Protein AF-A0A562QE93-F1 (afdb_monomer_lite)

Structure (mmCIF, N/CA/C/O backbone):
data_AF-A0A562QE93-F1
#
_entry.id   AF-A0A562QE93-F1
#
loop_
_atom_site.group_PDB
_atom_site.id
_atom_site.type_symbol
_atom_site.label_atom_id
_atom_site.label_alt_id
_atom_site.label_comp_id
_atom_site.label_asym_id
_atom_site.label_entity_id
_atom_site.label_seq_id
_atom_site.pdbx_PDB_ins_code
_atom_site.Cartn_x
_atom_site.Cartn_y
_atom_site.Cartn_z
_atom_site.occupancy
_atom_site.B_iso_or_equiv
_atom_site.auth_seq_id
_atom_site.auth_comp_id
_atom_site.auth_asym_id
_atom_site.auth_atom_id
_atom_site.pdbx_PDB_model_num
ATOM 1 N N . MET A 1 1 ? -1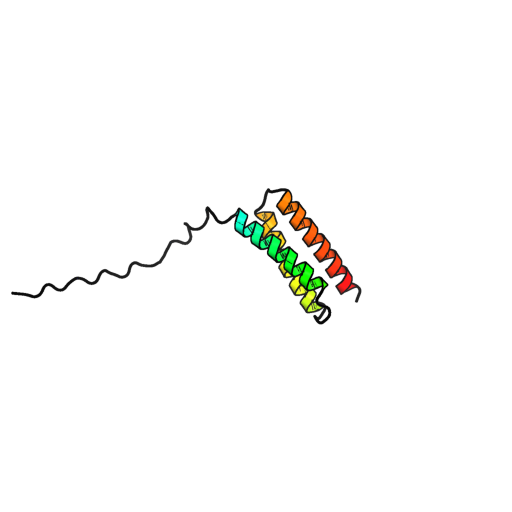.659 -67.181 -36.966 1.00 45.09 1 MET A N 1
ATOM 2 C CA . MET A 1 1 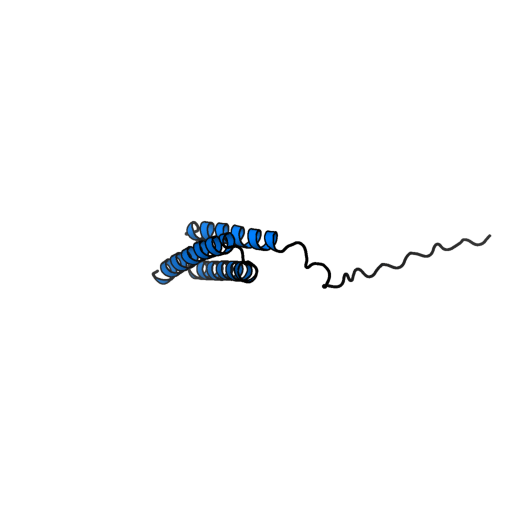? -2.017 -65.756 -36.818 1.00 45.09 1 MET A CA 1
ATOM 3 C C . MET A 1 1 ? -2.003 -65.460 -35.334 1.00 45.09 1 MET A C 1
ATOM 5 O O . MET A 1 1 ? -2.899 -65.918 -34.640 1.00 45.09 1 MET A O 1
ATOM 9 N N . GLU A 1 2 ? -0.956 -64.809 -34.845 1.00 50.53 2 GLU A N 1
ATOM 10 C CA . GLU A 1 2 ? -0.849 -64.394 -33.441 1.00 50.53 2 GLU A CA 1
ATOM 11 C C . GLU A 1 2 ? -1.250 -62.914 -33.335 1.00 50.53 2 GLU A C 1
ATOM 13 O O . GLU A 1 2 ? -0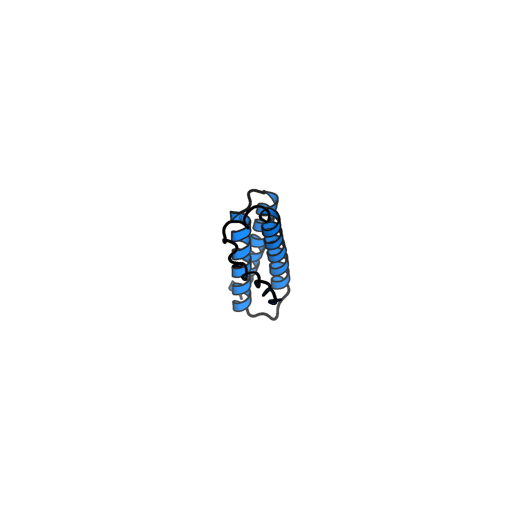.897 -62.138 -34.230 1.00 50.53 2 GLU A O 1
ATOM 18 N N . PRO A 1 3 ? -2.008 -62.496 -32.308 1.00 48.91 3 PRO A N 1
ATOM 19 C CA . PRO A 1 3 ? -2.380 -61.098 -32.152 1.00 48.91 3 PRO A CA 1
ATOM 20 C C . PRO A 1 3 ? -1.192 -60.307 -31.592 1.00 48.91 3 PRO A C 1
ATOM 22 O O . PRO A 1 3 ? -0.638 -60.651 -30.548 1.00 48.91 3 PRO A O 1
ATOM 25 N N . GLN A 1 4 ? -0.800 -59.230 -32.276 1.00 54.19 4 GLN A N 1
ATOM 26 C CA . GLN A 1 4 ? 0.211 -58.310 -31.761 1.00 54.19 4 GLN A CA 1
ATOM 27 C C . GLN A 1 4 ? -0.369 -57.495 -30.597 1.00 54.19 4 GLN A C 1
ATOM 29 O O . GLN A 1 4 ? -1.309 -56.720 -30.769 1.00 54.19 4 GLN A O 1
ATOM 34 N N . LEU A 1 5 ? 0.194 -57.684 -29.403 1.00 52.81 5 LEU A N 1
ATOM 35 C CA . LEU A 1 5 ? -0.048 -56.840 -28.235 1.00 52.81 5 LEU A CA 1
ATOM 36 C C . LEU A 1 5 ? 0.573 -55.462 -28.487 1.00 52.81 5 LEU A C 1
ATOM 38 O O . LEU A 1 5 ? 1.791 -55.303 -28.437 1.00 52.81 5 LEU A O 1
ATOM 42 N N . ASN A 1 6 ? -0.270 -54.463 -28.752 1.00 54.44 6 ASN A N 1
ATOM 43 C CA . ASN A 1 6 ? 0.151 -53.064 -28.779 1.00 54.44 6 ASN A CA 1
ATOM 44 C C . ASN A 1 6 ? 0.740 -52.689 -27.412 1.00 54.44 6 ASN A C 1
ATOM 46 O O . ASN A 1 6 ? 0.036 -52.689 -26.401 1.00 54.44 6 ASN A O 1
ATOM 50 N N . ALA A 1 7 ? 2.033 -52.367 -27.387 1.00 55.53 7 ALA A N 1
ATOM 51 C CA . ALA A 1 7 ? 2.706 -51.865 -26.201 1.00 55.53 7 ALA A CA 1
ATOM 52 C C . ALA A 1 7 ? 2.067 -50.537 -25.762 1.00 55.53 7 ALA A C 1
ATOM 54 O O . ALA A 1 7 ? 2.008 -49.573 -26.526 1.00 55.53 7 ALA A O 1
ATOM 55 N N . ILE A 1 8 ? 1.580 -50.495 -24.522 1.00 60.06 8 ILE A N 1
ATOM 56 C CA . ILE A 1 8 ? 1.078 -49.278 -23.882 1.00 60.06 8 ILE A CA 1
ATOM 57 C C . ILE A 1 8 ? 2.275 -48.329 -23.703 1.00 60.06 8 ILE A C 1
ATOM 59 O O . ILE A 1 8 ? 3.268 -48.738 -23.095 1.00 60.06 8 ILE A O 1
ATOM 63 N N . PRO A 1 9 ? 2.235 -47.082 -24.209 1.00 57.38 9 PRO A N 1
ATOM 64 C CA . PRO A 1 9 ? 3.318 -46.139 -23.978 1.00 57.38 9 PRO A CA 1
ATOM 65 C C . PRO A 1 9 ? 3.416 -45.836 -22.479 1.00 57.38 9 PRO A C 1
ATOM 67 O O . PRO A 1 9 ? 2.425 -45.486 -21.838 1.00 57.38 9 PRO A O 1
ATOM 70 N N . ALA A 1 10 ? 4.618 -45.998 -21.922 1.00 60.69 10 ALA A N 1
ATOM 71 C CA . ALA A 1 10 ? 4.897 -45.723 -20.519 1.00 60.69 10 ALA A CA 1
ATOM 72 C C . ALA A 1 10 ? 4.469 -44.286 -20.149 1.00 60.69 10 ALA A C 1
ATOM 74 O O . ALA A 1 10 ? 4.696 -43.361 -20.941 1.00 60.69 10 ALA A O 1
ATOM 75 N N . PRO A 1 11 ? 3.871 -44.063 -18.963 1.00 55.19 11 PRO A N 1
ATOM 76 C CA . PRO A 1 11 ? 3.535 -42.720 -18.515 1.00 55.19 11 PRO A CA 1
ATOM 77 C C . PRO A 1 11 ? 4.830 -41.916 -18.379 1.00 55.19 11 PRO A C 1
ATOM 79 O O . PRO A 1 11 ? 5.736 -42.290 -17.632 1.00 55.19 11 PRO A O 1
ATOM 82 N N . ARG A 1 12 ? 4.940 -40.821 -19.138 1.00 61.81 12 ARG A N 1
ATOM 83 C CA . ARG A 1 12 ? 6.062 -39.889 -19.000 1.00 61.81 12 ARG A CA 1
ATOM 84 C C . ARG A 1 12 ? 6.079 -39.375 -17.556 1.00 61.81 12 ARG A C 1
ATOM 86 O O . ARG A 1 12 ? 5.025 -38.956 -17.072 1.00 61.81 12 ARG A O 1
ATOM 93 N N . PRO A 1 13 ? 7.225 -39.375 -16.859 1.00 53.28 13 PRO A N 1
ATOM 94 C CA . PRO A 1 13 ? 7.308 -38.717 -15.567 1.00 53.28 13 PRO A CA 1
ATOM 95 C C . PRO A 1 13 ? 7.099 -37.213 -15.781 1.00 53.28 13 PRO A C 1
ATOM 97 O O . PRO A 1 13 ? 7.926 -36.548 -16.397 1.00 53.28 13 PRO A O 1
ATOM 100 N N . PHE A 1 14 ? 5.991 -36.673 -15.268 1.00 52.09 14 PHE A N 1
ATOM 101 C CA . PHE A 1 14 ? 5.695 -35.233 -15.198 1.00 52.09 14 PHE A CA 1
ATOM 102 C C . PHE A 1 14 ? 6.556 -34.520 -14.141 1.00 52.09 14 PHE A C 1
ATOM 104 O O . PHE A 1 14 ? 6.098 -33.608 -13.459 1.00 52.09 14 PHE A O 1
ATOM 111 N N . TYR A 1 15 ? 7.810 -34.933 -13.976 1.00 54.44 15 TYR A N 1
ATOM 112 C CA . TYR A 1 15 ? 8.773 -34.140 -13.229 1.00 54.44 15 TYR A CA 1
ATOM 113 C C . TYR A 1 15 ? 9.438 -33.190 -14.211 1.00 54.44 15 TYR A C 1
ATOM 115 O O . TYR A 1 15 ? 10.549 -33.419 -14.681 1.00 54.44 15 TYR A O 1
ATOM 123 N N . SER A 1 16 ? 8.716 -32.120 -14.539 1.00 49.78 16 SER A N 1
ATOM 124 C CA . SER A 1 16 ? 9.361 -30.906 -15.019 1.00 49.78 16 SER A CA 1
ATOM 125 C C . SER A 1 16 ? 10.326 -30.461 -13.923 1.00 49.78 16 SER A C 1
ATOM 127 O O . SER A 1 16 ? 9.912 -30.214 -12.788 1.00 49.78 16 SER A O 1
ATOM 129 N N . SER A 1 17 ? 11.620 -30.424 -14.237 1.00 44.75 17 SER A N 1
ATOM 130 C CA . SER A 1 17 ? 12.637 -29.852 -13.357 1.00 44.75 17 SER A CA 1
ATOM 131 C C . SER A 1 17 ? 12.195 -28.449 -12.905 1.00 44.75 17 SER A C 1
ATOM 133 O O . SER A 1 17 ? 11.753 -27.670 -13.751 1.00 44.75 17 SER A O 1
ATOM 135 N N . PRO A 1 18 ? 12.359 -28.062 -11.623 1.00 53.50 18 PRO A N 1
ATOM 136 C CA . PRO A 1 18 ? 12.005 -26.721 -11.126 1.00 53.50 18 PRO A CA 1
ATOM 137 C C . PRO A 1 18 ? 12.810 -25.563 -11.751 1.00 53.50 18 PRO A C 1
ATOM 139 O O . PRO A 1 18 ? 12.718 -24.426 -11.300 1.00 53.50 18 PRO A O 1
ATOM 142 N N . SER A 1 19 ? 13.656 -25.852 -12.738 1.00 51.53 19 SER A N 1
ATOM 143 C CA . SER A 1 19 ? 14.738 -24.991 -13.206 1.00 51.53 19 SER A CA 1
ATOM 144 C C . SER A 1 19 ? 14.416 -24.218 -14.490 1.00 51.53 19 SER A C 1
ATOM 146 O O . SER A 1 19 ? 15.230 -23.396 -14.889 1.00 51.53 19 SER A O 1
ATOM 148 N N . GLU A 1 2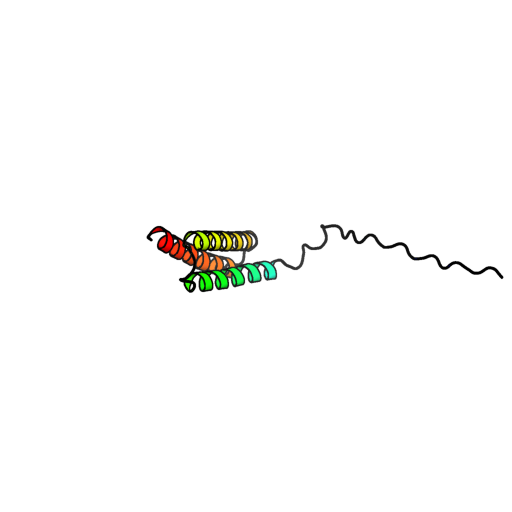0 ? 13.264 -24.448 -15.134 1.00 47.62 20 GLU A N 1
ATOM 149 C CA . GLU A 1 20 ? 12.946 -23.865 -16.457 1.00 47.62 20 GLU A CA 1
ATOM 150 C C . GLU A 1 20 ? 11.793 -22.838 -16.470 1.00 47.62 20 GLU A C 1
ATOM 152 O O . GLU A 1 20 ? 11.427 -22.352 -17.534 1.00 47.62 20 GLU A O 1
ATOM 157 N N . ILE A 1 21 ? 11.248 -22.427 -15.315 1.00 52.97 21 ILE A N 1
ATOM 158 C CA . ILE A 1 21 ? 10.175 -21.404 -15.237 1.00 52.97 21 ILE A CA 1
ATOM 159 C C . ILE A 1 21 ? 10.682 -20.122 -14.558 1.00 52.97 21 ILE A C 1
ATOM 161 O O . ILE A 1 21 ? 10.063 -19.582 -13.651 1.00 52.97 21 ILE A O 1
ATOM 165 N N . TYR A 1 22 ? 11.851 -19.633 -14.957 1.00 52.56 22 TYR A N 1
ATOM 166 C CA . TYR A 1 22 ? 12.356 -18.339 -14.489 1.00 52.56 22 TYR A CA 1
ATOM 167 C C . TYR A 1 22 ? 12.984 -17.575 -15.641 1.00 52.56 22 TYR A C 1
ATOM 169 O O . TYR A 1 22 ? 14.188 -17.339 -15.645 1.00 52.56 22 TYR A O 1
ATOM 177 N N . SER A 1 23 ? 12.189 -17.187 -16.640 1.00 48.56 23 SER A N 1
ATOM 178 C CA . SER A 1 23 ? 12.702 -16.170 -17.561 1.00 48.56 23 SER A CA 1
ATOM 179 C C . SER A 1 23 ? 11.691 -15.237 -18.227 1.00 48.56 23 SER A C 1
ATOM 181 O O . SER A 1 23 ? 12.146 -14.394 -18.990 1.00 48.56 23 SER A O 1
ATOM 183 N N . ASP A 1 24 ? 10.385 -15.293 -17.921 1.00 45.38 24 ASP A N 1
ATOM 184 C CA . ASP A 1 24 ? 9.411 -14.400 -18.590 1.00 45.38 24 ASP A CA 1
ATOM 185 C C . ASP A 1 24 ? 8.253 -13.870 -17.708 1.00 45.38 24 ASP A C 1
ATOM 187 O O . ASP A 1 24 ? 7.231 -13.425 -18.213 1.00 45.38 24 ASP A O 1
ATOM 191 N N . GLU A 1 25 ? 8.387 -13.886 -16.371 1.00 50.03 25 GLU A N 1
ATOM 192 C CA . GLU A 1 25 ? 7.323 -13.423 -15.443 1.00 50.03 25 GLU A CA 1
ATOM 193 C C . GLU A 1 25 ? 7.689 -12.183 -14.593 1.00 50.03 25 GLU A C 1
ATOM 195 O O . GLU A 1 25 ? 6.883 -11.706 -13.796 1.00 50.03 25 GLU A O 1
ATOM 200 N N . SER A 1 26 ? 8.895 -11.625 -14.729 1.00 58.66 26 SER A N 1
ATOM 201 C CA . SER A 1 26 ? 9.433 -10.648 -13.758 1.00 58.66 26 SER A CA 1
ATOM 202 C C . SER A 1 26 ? 8.689 -9.294 -13.686 1.00 58.66 26 SER A C 1
ATOM 204 O O . SER A 1 26 ? 8.259 -8.917 -12.590 1.00 58.66 26 SER A O 1
ATOM 206 N N . PRO A 1 27 ? 8.468 -8.555 -14.793 1.00 61.94 27 PRO A N 1
ATOM 207 C CA . PRO A 1 27 ? 7.831 -7.239 -14.715 1.00 61.94 27 PRO A CA 1
ATOM 208 C C . PRO A 1 27 ? 6.337 -7.339 -14.389 1.00 61.94 27 PRO A C 1
ATOM 210 O O . PRO A 1 27 ? 5.806 -6.507 -13.651 1.00 61.94 27 PRO A O 1
ATOM 213 N N . ASP A 1 28 ? 5.670 -8.383 -14.881 1.00 83.62 28 ASP A N 1
ATOM 214 C CA . ASP A 1 28 ? 4.244 -8.600 -14.651 1.00 83.62 28 ASP A CA 1
ATOM 215 C C . ASP A 1 28 ? 3.949 -8.966 -13.186 1.00 83.62 28 ASP A C 1
ATOM 217 O O . ASP A 1 28 ? 3.008 -8.448 -12.582 1.00 83.62 28 ASP A O 1
ATOM 221 N N . VAL A 1 29 ? 4.800 -9.779 -12.549 1.00 89.06 29 VAL A N 1
ATOM 222 C CA . VAL A 1 29 ? 4.660 -10.098 -11.119 1.00 89.06 29 VAL A CA 1
ATOM 223 C C . VAL A 1 29 ? 4.845 -8.855 -10.244 1.00 89.06 29 VAL A C 1
ATOM 225 O O . VAL A 1 29 ? 4.060 -8.644 -9.316 1.00 89.06 29 VAL A O 1
ATOM 228 N N . ILE A 1 30 ? 5.829 -7.998 -10.540 1.00 92.62 30 ILE A N 1
ATOM 229 C CA . ILE A 1 30 ? 6.053 -6.748 -9.792 1.00 92.62 30 ILE A CA 1
ATOM 230 C C . ILE A 1 30 ? 4.833 -5.828 -9.916 1.00 92.62 30 ILE A C 1
ATOM 232 O O . ILE A 1 30 ? 4.322 -5.334 -8.908 1.00 92.62 30 ILE A O 1
ATOM 236 N N . GLN A 1 31 ? 4.319 -5.651 -11.134 1.00 93.38 31 GLN A N 1
ATOM 237 C CA . GLN A 1 31 ? 3.125 -4.849 -11.402 1.00 93.38 31 GLN A CA 1
ATOM 238 C C . GLN A 1 31 ? 1.892 -5.375 -10.658 1.00 93.38 31 GLN A C 1
ATOM 240 O O . GLN A 1 31 ? 1.163 -4.597 -10.030 1.00 93.38 31 GLN A O 1
ATOM 245 N N . ARG A 1 32 ? 1.682 -6.698 -10.658 1.00 93.56 32 ARG A N 1
ATOM 246 C CA . ARG A 1 32 ? 0.598 -7.350 -9.911 1.00 93.56 32 ARG A CA 1
ATOM 247 C C . ARG A 1 32 ? 0.729 -7.136 -8.403 1.00 93.56 32 ARG A C 1
ATOM 249 O O . ARG A 1 32 ? -0.269 -6.832 -7.749 1.00 93.56 32 ARG A O 1
ATOM 256 N N . LEU A 1 33 ? 1.935 -7.263 -7.844 1.00 95.12 33 LEU A N 1
ATOM 257 C CA . LEU A 1 33 ? 2.179 -7.045 -6.415 1.00 95.12 33 LEU A CA 1
ATOM 258 C C . LEU A 1 33 ? 1.901 -5.597 -6.007 1.00 95.12 33 LEU A C 1
ATOM 260 O O . LEU A 1 33 ? 1.186 -5.384 -5.031 1.00 95.12 33 LEU A O 1
ATOM 264 N N . LEU A 1 34 ? 2.403 -4.618 -6.765 1.00 96.25 34 LEU A N 1
ATOM 265 C CA . LEU A 1 34 ? 2.178 -3.198 -6.480 1.00 96.25 34 LEU A CA 1
ATOM 266 C C . LEU A 1 34 ? 0.694 -2.838 -6.552 1.00 96.25 34 LEU A C 1
ATOM 268 O O . LEU A 1 34 ? 0.150 -2.302 -5.591 1.00 96.25 34 LEU A O 1
ATOM 272 N N . SER A 1 35 ? 0.016 -3.220 -7.635 1.00 96.50 35 SER A N 1
ATOM 273 C CA . SER A 1 35 ? -1.405 -2.900 -7.836 1.00 96.50 35 SER A CA 1
ATOM 274 C C . SER A 1 35 ? -2.291 -3.526 -6.753 1.00 96.50 35 SER A C 1
ATOM 276 O O . SER A 1 35 ? -3.250 -2.921 -6.266 1.00 96.50 35 SER A O 1
ATOM 278 N N . ARG A 1 36 ? -1.946 -4.742 -6.314 1.00 96.81 36 ARG A N 1
ATOM 279 C CA . ARG A 1 36 ? -2.649 -5.422 -5.225 1.00 96.81 36 ARG A CA 1
ATOM 280 C C . ARG A 1 36 ? -2.357 -4.781 -3.864 1.00 96.81 36 ARG A C 1
ATOM 282 O O . ARG A 1 36 ? -3.263 -4.718 -3.038 1.00 96.81 36 ARG A O 1
ATOM 289 N N . SER A 1 37 ? -1.137 -4.302 -3.621 1.00 97.88 37 SER A N 1
ATOM 290 C CA . SER A 1 37 ? -0.798 -3.541 -2.411 1.00 97.88 37 SER A CA 1
ATOM 291 C C . SER A 1 37 ? -1.555 -2.213 -2.342 1.00 97.88 37 SER A C 1
ATOM 293 O O . SER A 1 37 ? -2.122 -1.904 -1.298 1.00 97.88 37 SER A O 1
ATOM 295 N N . GLU A 1 38 ? -1.625 -1.477 -3.454 1.00 97.81 38 GLU A N 1
ATOM 296 C CA . GLU A 1 38 ? -2.374 -0.217 -3.590 1.00 97.81 38 GLU A CA 1
ATOM 297 C C . GLU A 1 38 ? -3.870 -0.407 -3.312 1.00 97.81 38 GLU A C 1
ATOM 299 O O . GLU A 1 38 ? -4.460 0.331 -2.526 1.00 97.81 38 GLU A O 1
ATOM 304 N N . SER A 1 39 ? -4.472 -1.446 -3.895 1.00 97.19 39 SER A N 1
ATOM 305 C CA . SER A 1 39 ? -5.892 -1.746 -3.675 1.00 97.19 39 SER A CA 1
ATOM 306 C C . SER A 1 39 ? -6.165 -2.113 -2.213 1.00 97.19 39 SER A C 1
ATOM 308 O O . SER A 1 39 ? -7.079 -1.580 -1.592 1.00 97.19 39 SER A O 1
ATOM 310 N N . ARG A 1 40 ? -5.324 -2.968 -1.613 1.00 96.50 40 ARG A N 1
ATOM 311 C CA . ARG A 1 40 ? -5.521 -3.422 -0.227 1.00 96.50 40 ARG A CA 1
ATOM 312 C C . ARG A 1 40 ? -5.333 -2.315 0.801 1.00 96.50 40 ARG A C 1
ATOM 314 O O . ARG A 1 40 ? -6.025 -2.344 1.814 1.00 96.50 40 ARG A O 1
ATOM 321 N N . ILE A 1 41 ? -4.407 -1.372 0.594 1.00 96.75 41 ILE A N 1
ATOM 322 C CA . ILE A 1 41 ? -4.261 -0.247 1.529 1.00 96.75 41 ILE A CA 1
ATOM 323 C C . ILE A 1 41 ? -5.465 0.696 1.444 1.00 96.75 41 ILE A C 1
ATOM 325 O O . ILE A 1 41 ? -5.949 1.129 2.487 1.00 96.75 41 ILE A O 1
ATOM 329 N N . ALA A 1 42 ? -5.999 0.941 0.241 1.00 95.69 42 ALA A N 1
ATOM 330 C CA . ALA A 1 42 ? -7.216 1.728 0.056 1.00 95.69 42 ALA A CA 1
ATOM 331 C C . ALA A 1 42 ? -8.419 1.071 0.758 1.00 95.69 42 ALA A C 1
ATOM 333 O O . ALA A 1 42 ? -9.069 1.706 1.584 1.00 95.69 42 ALA A O 1
ATOM 334 N N . GLU A 1 43 ? -8.634 -0.230 0.538 1.00 94.75 43 GLU A N 1
ATOM 335 C CA . GLU A 1 43 ? -9.675 -1.006 1.229 1.00 94.75 43 GLU A CA 1
ATOM 336 C C . GLU A 1 43 ? -9.515 -0.944 2.758 1.00 94.75 43 GLU A C 1
ATOM 338 O O . GLU A 1 43 ? -10.480 -0.738 3.492 1.00 94.75 43 GLU A O 1
ATOM 343 N N . LEU A 1 44 ? -8.288 -1.097 3.268 1.00 93.62 44 LEU A N 1
ATOM 344 C CA . LEU A 1 44 ? -8.029 -1.105 4.708 1.00 93.62 44 LEU A CA 1
ATOM 345 C C . LEU A 1 44 ? -8.334 0.245 5.379 1.00 93.62 44 LEU A C 1
ATOM 347 O O . LEU A 1 44 ? -8.726 0.270 6.550 1.00 93.62 44 LEU A O 1
ATOM 351 N N . ILE A 1 45 ? -8.154 1.351 4.650 1.00 90.75 45 ILE A N 1
ATOM 352 C CA . ILE A 1 45 ? -8.499 2.704 5.105 1.00 90.75 45 ILE A CA 1
ATOM 353 C C . ILE A 1 45 ? -10.022 2.862 5.230 1.00 90.75 45 ILE A C 1
ATOM 355 O O . ILE A 1 45 ? -10.483 3.505 6.172 1.00 90.75 45 ILE A O 1
ATOM 359 N N . GLU A 1 46 ? -10.794 2.254 4.329 1.00 91.75 46 GLU A N 1
ATOM 360 C CA . GLU A 1 46 ? -12.261 2.352 4.294 1.00 91.75 46 GLU A CA 1
ATOM 361 C C . GLU A 1 46 ? -12.969 1.417 5.294 1.00 91.75 46 GLU A C 1
ATOM 363 O O . GLU A 1 46 ? -14.086 1.693 5.735 1.00 91.75 46 GLU A O 1
ATOM 368 N N . LEU A 1 47 ? -12.331 0.314 5.694 1.00 89.12 47 LEU A N 1
ATOM 369 C CA . LEU A 1 47 ? -12.926 -0.691 6.582 1.00 89.12 47 LEU A CA 1
ATOM 370 C C . LEU A 1 47 ? -12.914 -0.264 8.058 1.00 89.12 47 LEU A C 1
ATOM 372 O O . LEU A 1 47 ? -11.969 -0.557 8.789 1.00 89.12 47 LEU A O 1
ATOM 376 N N . ASP A 1 48 ? -13.974 0.376 8.555 1.00 83.00 48 ASP A N 1
ATOM 377 C CA . ASP A 1 48 ? -14.046 0.825 9.963 1.00 83.00 48 ASP A CA 1
ATOM 378 C C . ASP A 1 48 ? -14.502 -0.262 10.962 1.00 83.00 48 ASP A C 1
ATOM 380 O O . ASP A 1 48 ? -14.268 -0.162 12.162 1.00 83.00 48 ASP A O 1
ATOM 384 N N . ASN A 1 49 ? -15.083 -1.363 10.479 1.00 88.56 49 ASN A N 1
ATOM 385 C CA . ASN A 1 49 ? -15.591 -2.468 11.309 1.00 88.56 49 ASN A CA 1
ATOM 386 C C . ASN A 1 49 ? -14.527 -3.510 11.718 1.00 88.56 49 ASN A C 1
ATOM 388 O O . ASN A 1 49 ? -14.850 -4.507 12.366 1.00 88.56 49 ASN A O 1
ATOM 392 N N . MET A 1 50 ? -13.267 -3.312 11.331 1.00 91.69 50 MET A N 1
ATOM 393 C CA . MET A 1 50 ? -12.174 -4.251 11.584 1.00 91.69 50 MET A CA 1
ATOM 394 C C . MET A 1 50 ? -11.371 -3.861 12.832 1.00 91.69 50 MET A C 1
ATOM 396 O O . MET A 1 50 ? -11.020 -2.695 13.014 1.00 91.69 50 MET A O 1
ATOM 400 N N . SER A 1 51 ? -11.022 -4.846 13.669 1.00 93.44 51 SER A N 1
ATOM 401 C CA . SER A 1 51 ? -10.214 -4.605 14.871 1.00 93.44 51 SER A CA 1
ATOM 402 C C . SER A 1 51 ? -8.825 -4.053 14.529 1.00 93.44 51 SER A C 1
ATOM 404 O O . SER A 1 51 ? -8.229 -4.409 13.509 1.00 93.44 51 SER A O 1
ATOM 406 N N . ALA A 1 52 ? -8.273 -3.217 15.414 1.00 92.56 52 ALA A N 1
ATOM 407 C CA . ALA A 1 52 ? -6.960 -2.606 15.206 1.00 92.56 52 ALA A CA 1
ATOM 408 C C . ALA A 1 52 ? -5.848 -3.652 15.015 1.00 92.56 52 ALA A C 1
ATOM 410 O O . ALA A 1 52 ? -5.005 -3.508 14.133 1.00 92.56 52 ALA A O 1
ATOM 411 N N . HIS A 1 53 ? -5.889 -4.749 15.777 1.00 93.94 53 HIS A N 1
ATOM 412 C CA . HIS A 1 53 ? -4.927 -5.842 15.643 1.00 93.94 53 HIS A CA 1
ATOM 413 C C . HIS A 1 53 ? -4.983 -6.507 14.260 1.00 93.94 53 HIS A C 1
ATOM 415 O O . HIS A 1 53 ? -3.946 -6.716 13.633 1.00 93.94 53 HIS A O 1
ATOM 421 N N . LEU A 1 54 ? -6.186 -6.785 13.747 1.00 94.62 54 LEU A N 1
ATOM 422 C CA . LEU A 1 54 ? -6.342 -7.373 12.418 1.00 94.62 54 LEU A CA 1
ATOM 423 C C . LEU A 1 54 ? -5.872 -6.401 11.326 1.00 94.62 54 LEU A C 1
ATOM 425 O O . LEU A 1 54 ? -5.172 -6.814 10.401 1.00 94.62 54 LEU A O 1
ATOM 429 N N . LYS A 1 55 ? -6.144 -5.097 11.477 1.00 95.25 55 LYS A N 1
ATOM 430 C CA . LYS A 1 55 ? -5.613 -4.069 10.570 1.00 95.25 55 LYS A CA 1
ATOM 431 C C . LYS A 1 55 ? -4.081 -4.034 10.554 1.00 95.25 55 LYS A C 1
ATOM 433 O O . LYS A 1 55 ? -3.497 -3.956 9.477 1.00 95.25 55 LYS A O 1
ATOM 438 N N . LEU A 1 56 ? -3.420 -4.166 11.707 1.00 95.56 56 LEU A N 1
ATOM 439 C CA . LEU A 1 56 ? -1.953 -4.241 11.781 1.00 95.56 56 LEU A CA 1
ATOM 440 C C . LEU A 1 56 ? -1.391 -5.470 11.046 1.00 95.56 56 LEU A C 1
ATOM 442 O O . LEU A 1 56 ? -0.384 -5.353 10.351 1.00 95.56 56 LEU A O 1
ATOM 446 N N . ILE A 1 57 ? -2.060 -6.626 11.129 1.00 96.31 57 ILE A N 1
ATOM 447 C CA . ILE A 1 57 ? -1.681 -7.825 10.361 1.00 96.31 57 ILE A CA 1
ATOM 448 C C . ILE A 1 57 ? -1.790 -7.558 8.852 1.00 96.31 57 ILE A C 1
ATOM 450 O O . ILE A 1 57 ? -0.901 -7.927 8.082 1.00 96.31 57 ILE A O 1
ATOM 454 N N . HIS A 1 58 ? -2.863 -6.900 8.407 1.00 96.69 58 HIS A N 1
ATOM 455 C CA . HIS A 1 58 ? -3.022 -6.530 7.000 1.00 96.69 58 HIS A CA 1
ATOM 456 C C . HIS A 1 58 ? -1.952 -5.540 6.528 1.00 96.69 58 HIS A C 1
ATOM 458 O O . HIS A 1 58 ? -1.399 -5.746 5.448 1.00 96.69 58 HIS A O 1
ATOM 464 N N . LEU A 1 59 ? -1.597 -4.541 7.342 1.00 96.88 59 LEU A N 1
ATOM 465 C CA . LEU A 1 59 ? -0.491 -3.625 7.045 1.00 96.88 59 LEU A CA 1
ATOM 466 C C . LEU A 1 59 ? 0.837 -4.367 6.869 1.00 96.88 59 LEU A C 1
ATOM 468 O O . LEU A 1 59 ? 1.511 -4.176 5.859 1.00 96.88 59 LEU A O 1
ATOM 472 N N . GLN A 1 60 ? 1.174 -5.279 7.785 1.00 97.44 60 GLN A N 1
ATOM 473 C CA . GLN A 1 60 ? 2.406 -6.070 7.697 1.00 97.44 60 GLN A CA 1
ATOM 474 C C . GLN A 1 60 ? 2.465 -6.915 6.411 1.00 97.44 60 GLN A C 1
ATOM 476 O O . GLN A 1 60 ? 3.522 -7.062 5.787 1.00 97.44 60 GLN A O 1
ATOM 481 N N . ASN A 1 61 ? 1.322 -7.461 5.986 1.00 97.69 61 ASN A N 1
ATOM 482 C CA . ASN A 1 61 ? 1.218 -8.203 4.731 1.00 97.69 61 ASN A CA 1
ATOM 483 C C . ASN A 1 61 ? 1.442 -7.302 3.507 1.00 97.69 61 ASN A C 1
ATOM 485 O O . ASN A 1 61 ? 2.135 -7.709 2.574 1.00 97.69 61 ASN A O 1
ATOM 489 N N . ILE A 1 62 ? 0.886 -6.086 3.509 1.00 98.00 62 ILE A N 1
ATOM 490 C CA . ILE A 1 62 ? 1.072 -5.109 2.426 1.00 98.00 62 ILE A CA 1
ATOM 491 C C . ILE A 1 62 ? 2.552 -4.712 2.321 1.00 98.00 62 ILE A C 1
ATOM 493 O O . ILE A 1 62 ? 3.129 -4.759 1.235 1.00 98.00 62 ILE A O 1
ATOM 497 N N . GLU A 1 63 ? 3.207 -4.407 3.441 1.00 97.62 63 GLU A N 1
ATOM 498 C CA . GLU A 1 63 ? 4.634 -4.051 3.470 1.00 97.62 63 GLU A CA 1
ATOM 499 C C . GLU A 1 63 ? 5.540 -5.189 2.985 1.00 97.62 63 GLU A C 1
ATOM 501 O O . GLU A 1 63 ? 6.528 -4.951 2.285 1.00 97.62 63 GLU A O 1
ATOM 506 N N . SER A 1 64 ? 5.182 -6.437 3.293 1.00 97.06 64 SER A N 1
ATOM 507 C CA . SER A 1 64 ? 5.906 -7.617 2.809 1.00 97.06 64 SER A CA 1
ATOM 508 C C . SER A 1 64 ? 5.800 -7.758 1.286 1.00 97.06 64 SER A C 1
ATOM 510 O O . SER A 1 64 ? 6.803 -8.013 0.618 1.00 97.06 64 SER A O 1
ATOM 512 N N . MET A 1 65 ? 4.610 -7.528 0.718 1.00 96.19 65 MET A N 1
ATOM 513 C CA . MET A 1 65 ? 4.401 -7.523 -0.735 1.00 96.19 65 MET A CA 1
ATOM 514 C C . MET A 1 65 ? 5.187 -6.401 -1.421 1.00 96.19 65 MET A C 1
ATOM 516 O O . MET A 1 65 ? 5.840 -6.641 -2.435 1.00 96.19 65 MET A O 1
ATOM 520 N N . ILE A 1 66 ? 5.168 -5.194 -0.846 1.00 96.38 66 ILE A N 1
ATOM 521 C CA . ILE A 1 66 ? 5.954 -4.053 -1.331 1.00 96.38 66 ILE A CA 1
ATOM 522 C C . ILE A 1 66 ? 7.449 -4.388 -1.317 1.00 96.38 66 ILE A C 1
ATOM 524 O O . ILE A 1 66 ? 8.130 -4.189 -2.316 1.00 96.38 66 ILE A O 1
ATOM 528 N N . THR A 1 67 ? 7.953 -4.946 -0.213 1.00 94.81 67 THR A N 1
ATOM 529 C CA . THR A 1 67 ? 9.369 -5.316 -0.066 1.00 94.81 67 THR A CA 1
ATOM 530 C C . THR A 1 67 ? 9.793 -6.356 -1.103 1.00 94.81 67 THR A C 1
ATOM 532 O O . THR A 1 67 ? 10.892 -6.278 -1.652 1.00 94.81 67 THR A O 1
ATOM 535 N N . ALA A 1 68 ? 8.929 -7.330 -1.400 1.00 92.25 68 ALA A N 1
ATOM 536 C CA . ALA A 1 68 ? 9.189 -8.312 -2.447 1.00 92.25 68 ALA A CA 1
ATOM 537 C C . ALA A 1 68 ? 9.238 -7.666 -3.842 1.00 92.25 68 ALA A C 1
ATOM 539 O O . ALA A 1 68 ? 10.109 -8.020 -4.638 1.00 92.25 68 ALA A O 1
ATOM 540 N N . ALA A 1 69 ? 8.345 -6.713 -4.126 1.00 91.88 69 ALA A N 1
ATOM 541 C CA . ALA A 1 69 ? 8.295 -5.993 -5.398 1.00 91.88 69 ALA A CA 1
ATOM 542 C C . ALA A 1 69 ? 9.515 -5.075 -5.600 1.00 91.88 69 ALA A C 1
ATOM 544 O O . ALA A 1 69 ? 10.121 -5.080 -6.6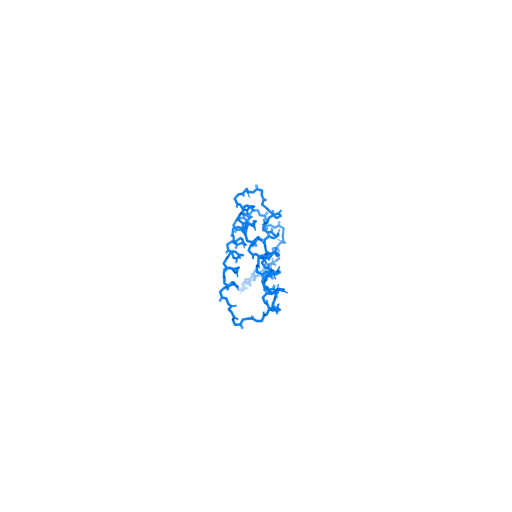69 1.00 91.88 69 ALA A O 1
ATOM 545 N N . THR A 1 70 ? 9.922 -4.323 -4.573 1.00 92.94 70 THR A N 1
ATOM 546 C CA . THR A 1 70 ? 11.045 -3.374 -4.667 1.00 92.94 70 THR A CA 1
ATOM 547 C C . THR A 1 70 ? 12.398 -4.066 -4.768 1.00 92.94 70 THR A C 1
ATOM 549 O O . THR A 1 70 ? 13.243 -3.617 -5.532 1.00 92.94 70 THR A O 1
ATOM 552 N N . ARG A 1 71 ? 12.606 -5.199 -4.081 1.00 91.56 71 ARG A N 1
ATOM 553 C CA . ARG A 1 71 ? 13.851 -5.989 -4.194 1.00 91.56 71 ARG A CA 1
ATOM 554 C C . ARG A 1 71 ? 14.103 -6.545 -5.596 1.00 91.56 71 ARG A C 1
ATOM 556 O O . ARG A 1 71 ? 15.238 -6.884 -5.911 1.00 91.56 71 ARG A O 1
ATOM 563 N N . GLN A 1 72 ? 13.053 -6.673 -6.401 1.00 87.44 72 GLN A N 1
ATOM 564 C CA . GLN A 1 72 ? 13.109 -7.234 -7.750 1.00 87.44 72 GLN A CA 1
ATOM 565 C C . GLN A 1 72 ? 13.023 -6.156 -8.842 1.00 87.44 72 GLN A C 1
ATOM 567 O O . GLN A 1 72 ? 13.080 -6.487 -10.023 1.00 87.44 72 GLN A O 1
ATOM 572 N N . SER A 1 73 ? 12.901 -4.875 -8.471 1.00 89.12 73 SER A N 1
ATOM 573 C CA . SER A 1 73 ? 12.665 -3.775 -9.407 1.00 89.12 73 SER A CA 1
ATOM 574 C C . SER A 1 73 ? 13.767 -2.722 -9.363 1.00 89.12 73 SER A C 1
ATOM 576 O O . SER A 1 73 ? 14.064 -2.174 -8.307 1.00 89.12 73 SER A O 1
ATOM 578 N N . ASN A 1 74 ? 14.275 -2.352 -10.540 1.00 89.25 74 ASN A N 1
ATOM 579 C CA . ASN A 1 74 ? 15.115 -1.162 -10.737 1.00 89.25 74 ASN A CA 1
ATOM 580 C C . ASN A 1 74 ? 14.349 -0.003 -11.404 1.00 89.25 74 ASN A C 1
ATOM 582 O O . ASN A 1 74 ? 14.929 1.039 -11.697 1.00 89.25 74 ASN A O 1
ATOM 586 N N . ASP A 1 75 ? 13.055 -0.187 -11.675 1.00 92.88 75 ASP A N 1
ATOM 587 C CA . ASP A 1 75 ? 12.200 0.829 -12.286 1.00 92.88 75 ASP A CA 1
ATOM 588 C C . ASP A 1 75 ? 11.813 1.899 -11.254 1.00 92.88 75 ASP A C 1
ATOM 590 O O . ASP A 1 75 ? 11.186 1.606 -10.230 1.00 92.88 75 ASP A O 1
ATOM 594 N N . GLN A 1 76 ? 12.159 3.153 -11.547 1.00 95.00 76 GLN A N 1
ATOM 595 C CA . GLN A 1 76 ? 11.870 4.294 -10.686 1.00 95.00 76 GLN A CA 1
ATOM 596 C C . GLN A 1 76 ? 10.367 4.489 -10.441 1.00 95.00 76 GLN A C 1
ATOM 598 O O . GLN A 1 76 ? 9.975 4.852 -9.334 1.00 95.00 76 GLN A O 1
ATOM 603 N N . THR A 1 77 ? 9.510 4.213 -11.425 1.00 95.25 77 THR A N 1
ATOM 604 C CA . THR A 1 77 ? 8.053 4.282 -11.275 1.00 95.25 77 THR A CA 1
ATOM 605 C C . THR A 1 77 ? 7.560 3.254 -10.261 1.00 95.25 77 THR A C 1
ATOM 607 O O . THR A 1 77 ? 6.741 3.588 -9.404 1.00 95.25 77 THR A O 1
ATOM 610 N N . HIS A 1 78 ? 8.081 2.024 -10.294 1.00 94.81 78 HIS A N 1
ATOM 611 C CA . HIS A 1 78 ? 7.752 1.009 -9.288 1.00 94.81 78 HIS A CA 1
ATOM 612 C C . HIS A 1 78 ? 8.198 1.431 -7.886 1.00 94.81 78 HIS A C 1
ATOM 614 O O . HIS A 1 78 ? 7.440 1.265 -6.930 1.00 94.81 78 HIS A O 1
ATOM 620 N N . LEU A 1 79 ? 9.399 2.004 -7.758 1.00 95.69 79 LEU A N 1
ATOM 621 C CA . LEU A 1 79 ? 9.923 2.477 -6.475 1.00 95.69 79 LEU A CA 1
ATOM 622 C C . LEU A 1 79 ? 9.091 3.636 -5.913 1.00 95.69 79 LEU A C 1
ATOM 624 O O . LEU A 1 79 ? 8.752 3.631 -4.732 1.00 95.69 79 LEU A O 1
ATOM 628 N N . THR A 1 80 ? 8.691 4.589 -6.756 1.00 97.31 80 THR A N 1
ATOM 629 C CA . THR A 1 80 ? 7.817 5.697 -6.351 1.00 97.31 80 THR A CA 1
ATOM 630 C C . THR A 1 80 ? 6.441 5.196 -5.909 1.00 97.31 80 THR A C 1
ATOM 632 O O . THR A 1 80 ? 5.962 5.600 -4.851 1.00 97.31 80 THR A O 1
ATOM 635 N N . ARG A 1 81 ? 5.822 4.273 -6.657 1.00 97.25 81 ARG A N 1
ATOM 636 C CA . ARG A 1 81 ? 4.546 3.643 -6.265 1.00 97.25 81 ARG A CA 1
ATOM 637 C C . ARG A 1 81 ? 4.658 2.916 -4.929 1.00 97.25 81 ARG A C 1
ATOM 639 O O . ARG A 1 81 ? 3.831 3.112 -4.041 1.00 97.25 81 ARG A O 1
ATOM 646 N N . ALA A 1 82 ? 5.717 2.128 -4.763 1.00 97.00 82 ALA A N 1
ATOM 647 C CA . ALA A 1 82 ? 5.996 1.436 -3.516 1.00 97.00 82 ALA A CA 1
ATOM 648 C C . ALA A 1 82 ? 6.115 2.408 -2.334 1.00 97.00 82 ALA A C 1
ATOM 650 O O . ALA A 1 82 ? 5.535 2.168 -1.278 1.00 97.00 82 ALA A O 1
ATOM 651 N N . GLN A 1 83 ? 6.822 3.523 -2.523 1.00 97.56 83 GLN A N 1
ATOM 652 C CA . GLN A 1 83 ? 7.003 4.528 -1.484 1.00 97.56 83 GLN A CA 1
ATOM 653 C C . GLN A 1 83 ? 5.685 5.196 -1.081 1.00 97.56 83 GLN A C 1
ATOM 655 O O . GLN A 1 83 ? 5.453 5.382 0.110 1.00 97.56 83 GLN A O 1
ATOM 660 N N . ILE A 1 84 ? 4.796 5.482 -2.037 1.00 97.69 84 ILE A N 1
ATOM 661 C CA . ILE A 1 84 ? 3.454 6.011 -1.747 1.00 97.69 84 ILE A CA 1
ATOM 662 C C . ILE A 1 84 ? 2.685 5.058 -0.830 1.00 97.69 84 ILE A C 1
ATOM 664 O O . ILE A 1 84 ? 2.179 5.479 0.209 1.00 97.69 84 ILE A O 1
ATOM 668 N N . VAL A 1 85 ? 2.654 3.766 -1.162 1.00 97.62 85 VAL A N 1
ATOM 669 C CA . VAL A 1 85 ? 1.961 2.769 -0.336 1.00 97.62 85 VAL A CA 1
ATOM 670 C C . VAL A 1 85 ? 2.591 2.648 1.054 1.00 97.62 85 VAL A C 1
ATOM 672 O O . VAL A 1 85 ? 1.858 2.550 2.034 1.00 97.62 85 VAL A O 1
ATOM 675 N N . LEU A 1 86 ? 3.922 2.695 1.172 1.00 97.50 86 LEU A N 1
ATOM 676 C CA . LEU A 1 86 ? 4.596 2.652 2.476 1.00 97.50 86 LEU A CA 1
ATOM 677 C C . LEU A 1 86 ? 4.250 3.859 3.354 1.00 97.50 86 LEU A C 1
ATOM 679 O O . LEU A 1 86 ? 3.994 3.672 4.542 1.00 97.50 86 LEU A O 1
ATOM 683 N N . MET A 1 87 ? 4.174 5.064 2.781 1.00 97.75 87 MET A N 1
ATOM 684 C CA . MET A 1 87 ? 3.723 6.249 3.521 1.00 97.75 87 MET A CA 1
ATOM 685 C C . MET A 1 87 ? 2.285 6.075 4.026 1.00 97.75 87 MET A C 1
ATOM 687 O O . MET A 1 87 ? 1.998 6.374 5.183 1.00 97.75 87 MET A O 1
ATOM 691 N N . CYS A 1 88 ? 1.388 5.527 3.198 1.00 96.81 88 CYS A N 1
ATOM 692 C CA . CYS A 1 88 ? 0.027 5.212 3.632 1.00 96.81 88 CYS A CA 1
ATOM 693 C C . CYS A 1 88 ? 0.015 4.164 4.757 1.00 96.81 88 CYS A C 1
ATOM 695 O O . CYS A 1 88 ? -0.722 4.315 5.729 1.00 96.81 88 CYS A O 1
ATOM 697 N N . CYS A 1 89 ? 0.840 3.116 4.666 1.00 97.00 89 CYS A N 1
ATOM 698 C CA . CYS A 1 89 ? 0.958 2.112 5.724 1.00 97.00 89 CYS A CA 1
ATOM 699 C C . CYS A 1 89 ? 1.408 2.727 7.057 1.00 97.00 89 CYS A C 1
ATOM 701 O O . CYS A 1 89 ? 0.844 2.401 8.104 1.00 97.00 89 CYS A O 1
ATOM 703 N N . GLU A 1 90 ? 2.394 3.625 7.025 1.00 96.75 90 GLU A N 1
ATOM 704 C CA . GLU A 1 90 ? 2.873 4.350 8.203 1.00 96.75 90 GLU A CA 1
ATOM 705 C C . GLU A 1 90 ? 1.780 5.239 8.806 1.00 96.75 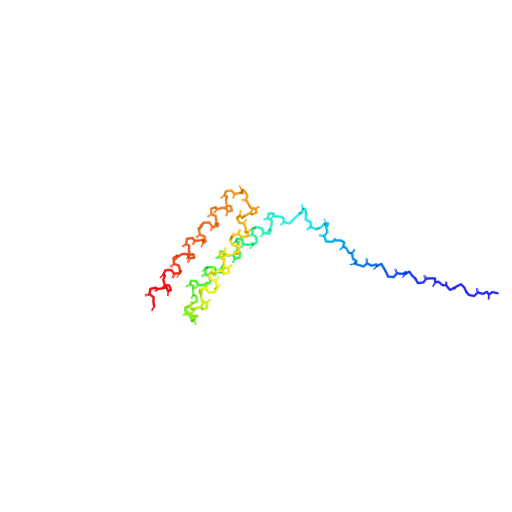90 GLU A C 1
ATOM 707 O O . GLU A 1 90 ? 1.530 5.186 10.012 1.00 96.75 90 GLU A O 1
ATOM 712 N N . GLU A 1 91 ? 1.060 5.990 7.974 1.00 95.88 91 GLU A N 1
ATOM 713 C CA . GLU A 1 91 ? -0.046 6.830 8.425 1.00 95.88 91 GLU A CA 1
ATOM 714 C C . GLU A 1 91 ? -1.149 6.006 9.106 1.00 95.88 91 GLU A C 1
ATOM 716 O O . GLU A 1 91 ? -1.602 6.347 10.204 1.00 95.88 91 GLU A O 1
ATOM 721 N N . VAL A 1 92 ? -1.567 4.894 8.493 1.00 94.44 92 VAL A N 1
ATOM 722 C CA . VAL A 1 92 ? -2.591 4.013 9.071 1.00 94.44 92 VAL A CA 1
ATOM 723 C C . VAL A 1 92 ? -2.090 3.393 10.373 1.00 94.44 92 VAL A C 1
ATOM 725 O O . VAL A 1 92 ? -2.829 3.381 11.356 1.00 94.44 92 VAL A O 1
ATOM 728 N N . ARG A 1 93 ? -0.835 2.933 10.432 1.00 95.56 93 ARG A N 1
ATOM 729 C CA . ARG A 1 93 ? -0.230 2.402 11.663 1.00 95.56 93 ARG A CA 1
ATOM 730 C C . ARG A 1 93 ? -0.281 3.424 12.796 1.00 95.56 93 ARG A C 1
ATOM 732 O O . ARG A 1 93 ? -0.741 3.082 13.884 1.00 95.56 93 ARG A O 1
ATOM 739 N N . ASN A 1 94 ? 0.121 4.665 12.535 1.00 94.56 94 ASN A N 1
ATOM 740 C CA . ASN A 1 94 ? 0.106 5.734 13.534 1.00 94.56 94 ASN A CA 1
ATOM 741 C C . ASN A 1 94 ? -1.319 5.995 14.046 1.00 94.56 94 ASN A C 1
ATOM 743 O O . ASN A 1 94 ? -1.541 6.079 15.252 1.00 94.56 94 ASN A O 1
ATOM 747 N N . ARG A 1 95 ? -2.317 6.021 13.152 1.00 92.25 95 ARG A N 1
ATOM 748 C CA . ARG A 1 95 ? -3.735 6.163 13.534 1.00 92.25 95 ARG A CA 1
ATOM 749 C C . ARG A 1 95 ? -4.243 5.009 14.404 1.00 92.25 95 ARG A C 1
ATOM 751 O O . ARG A 1 95 ? -5.118 5.232 15.234 1.00 92.25 95 ARG A O 1
ATOM 758 N N . LEU A 1 96 ? -3.735 3.791 14.207 1.00 91.38 96 LEU A N 1
ATOM 759 C CA . LEU A 1 96 ? -4.120 2.615 14.995 1.00 91.38 96 LEU A CA 1
ATOM 760 C C . LEU A 1 96 ? -3.438 2.558 16.364 1.00 91.38 96 LEU A C 1
ATOM 762 O O . LEU A 1 96 ? -4.013 1.987 17.279 1.00 91.38 96 LEU A O 1
ATOM 766 N N . GLN A 1 97 ? -2.234 3.119 16.500 1.00 86.12 97 GLN A N 1
ATOM 767 C CA . GLN A 1 97 ? -1.485 3.151 17.763 1.00 86.12 97 GLN A CA 1
ATOM 768 C C . GLN A 1 97 ? -1.895 4.308 18.686 1.00 86.12 97 GLN A C 1
ATOM 770 O O . GLN A 1 97 ? -1.644 4.249 19.885 1.00 86.12 97 GLN A O 1
ATOM 775 N N . LEU A 1 98 ? -2.509 5.358 18.134 1.00 78.69 98 LEU A N 1
ATOM 776 C CA . LEU A 1 98 ? -3.042 6.501 18.886 1.00 78.69 98 LEU A CA 1
ATOM 777 C C . LEU A 1 98 ? -4.472 6.276 19.420 1.00 78.69 98 LEU A C 1
ATOM 779 O O . LEU A 1 98 ? -5.030 7.184 20.037 1.00 78.69 98 LEU A O 1
ATOM 783 N N . ARG A 1 99 ? -5.076 5.114 19.151 1.00 59.50 99 ARG A N 1
ATOM 784 C CA . ARG A 1 99 ? -6.408 4.704 19.624 1.00 59.50 99 ARG A CA 1
ATOM 785 C C . ARG A 1 99 ? -6.282 3.671 20.736 1.00 59.50 99 ARG A C 1
ATOM 787 O O . ARG A 1 99 ? -7.134 3.724 21.646 1.00 59.50 99 ARG A O 1
#

Radius of gyration: 23.59 Å; chains: 1; bounding box: 31×73×56 Å

Sequence (99 aa):
MEPQLNAIPAPRPFYSSPSEIYSDESPDVIQRLLSRSESRIAELIELDNMSAHLKLIHLQNIESMITAATRQSNDQTHLTRAQIVLMCCEEVRNRLQLR

pLDDT: mean 82.55, std 18.82, range [44.75, 98.0]

Organism: NCBI:txid459528

Foldseek 3Di:
DDDDDDDDPDPDPPPPDPPPPPDPCQPVLLVVLLVVLVVLLVVLVVDPPDALVVSLVSLVVSLVSLVVSVVSDPDPVSVVSSVVSVVSSVVSNVVSVVD

Secondary structure (DSSP, 8-state):
------PPPPPP-----TTSS-SS-HHHHHHHHHHHHHHHHHHHHH-TTS-HHHHHHHHHHHHHHHHHHHHT---HHHHHHHHHHHHHHHHHHHHHH--